Protein AF-A0A349DAU8-F1 (afdb_monomer)

pLDDT: mean 86.77, std 9.53, range [60.19, 97.56]

Mean predicted aligned error: 5.21 Å

Structure (mmCIF, N/CA/C/O backbone):
data_AF-A0A349DAU8-F1
#
_entry.id   AF-A0A349DAU8-F1
#
loop_
_atom_site.group_PDB
_atom_site.id
_atom_site.type_symbol
_atom_site.label_atom_id
_atom_site.label_alt_id
_atom_site.label_comp_id
_atom_site.label_asym_id
_atom_site.label_entity_id
_atom_site.label_seq_id
_atom_site.pdbx_PDB_ins_code
_atom_site.Cartn_x
_atom_site.Cartn_y
_atom_site.Cartn_z
_atom_site.occupancy
_atom_site.B_iso_or_equiv
_atom_site.auth_seq_id
_atom_site.auth_comp_id
_atom_site.auth_asym_id
_atom_site.auth_atom_id
_atom_site.pdbx_PDB_model_num
ATOM 1 N N . MET A 1 1 ? -14.181 -3.460 0.373 1.00 63.97 1 MET A N 1
ATOM 2 C CA . MET A 1 1 ? -14.172 -3.857 1.796 1.00 63.97 1 MET A CA 1
ATOM 3 C C . MET A 1 1 ? -12.817 -4.463 2.109 1.00 63.97 1 MET A C 1
ATOM 5 O O . MET A 1 1 ? -12.409 -5.384 1.406 1.00 63.97 1 MET A O 1
ATOM 9 N N . PHE A 1 2 ? -12.098 -3.890 3.074 1.00 71.19 2 PHE A N 1
ATOM 10 C CA . PHE A 1 2 ? -10.752 -4.326 3.444 1.00 71.19 2 PHE A CA 1
ATOM 11 C C . PHE A 1 2 ? -10.782 -5.752 3.996 1.00 71.19 2 PHE A C 1
ATOM 13 O O . PHE A 1 2 ? -11.627 -6.076 4.831 1.00 71.19 2 PHE A O 1
ATOM 20 N N . ASP A 1 3 ? -9.864 -6.600 3.541 1.00 71.50 3 ASP A N 1
ATOM 21 C CA . ASP A 1 3 ? -9.735 -7.955 4.073 1.00 71.50 3 ASP A CA 1
ATOM 22 C C . ASP A 1 3 ? -8.948 -7.920 5.391 1.00 71.50 3 ASP A C 1
ATOM 24 O O . ASP A 1 3 ? -7.720 -7.964 5.409 1.00 71.50 3 ASP A O 1
ATOM 28 N N . GLN A 1 4 ? -9.680 -7.770 6.498 1.00 68.06 4 GLN A N 1
ATOM 29 C CA . GLN A 1 4 ? -9.134 -7.646 7.856 1.00 68.06 4 GLN A CA 1
ATOM 30 C C . GLN A 1 4 ? -8.811 -9.001 8.510 1.00 68.06 4 GLN A C 1
ATOM 32 O O . GLN A 1 4 ? -8.240 -9.029 9.594 1.00 68.06 4 GLN A O 1
ATOM 37 N N . ASN A 1 5 ? -9.186 -10.126 7.885 1.00 67.81 5 ASN A N 1
ATOM 38 C CA . ASN A 1 5 ? -8.966 -11.475 8.430 1.00 67.81 5 ASN A CA 1
ATOM 39 C C . ASN A 1 5 ? -7.765 -12.184 7.784 1.00 67.81 5 ASN A C 1
ATOM 41 O O . ASN A 1 5 ? -7.524 -13.370 8.032 1.00 67.81 5 ASN A O 1
ATOM 45 N N . LYS A 1 6 ? -7.017 -11.474 6.936 1.00 76.56 6 LYS A N 1
ATOM 46 C CA . LYS A 1 6 ? -5.861 -12.004 6.225 1.00 76.56 6 LYS A CA 1
ATOM 47 C C . LYS A 1 6 ? -4.596 -11.816 7.052 1.00 76.56 6 LYS A C 1
ATOM 49 O O . LYS A 1 6 ? -4.278 -10.717 7.488 1.00 76.56 6 LYS A O 1
ATOM 54 N N . ASN A 1 7 ? -3.831 -12.892 7.228 1.00 78.56 7 ASN A N 1
ATOM 55 C CA . ASN A 1 7 ? -2.525 -12.805 7.872 1.00 78.56 7 ASN A CA 1
ATOM 56 C C . ASN A 1 7 ? -1.508 -12.208 6.888 1.00 78.56 7 ASN A C 1
ATOM 58 O O . ASN A 1 7 ? -1.092 -12.868 5.930 1.00 78.56 7 ASN A O 1
ATOM 62 N N . PHE A 1 8 ? -1.129 -10.949 7.102 1.00 82.00 8 PHE A N 1
ATOM 63 C CA . PHE A 1 8 ? -0.150 -10.279 6.256 1.00 82.00 8 PHE A CA 1
ATOM 64 C C . PHE A 1 8 ? 1.265 -10.761 6.576 1.00 82.00 8 PHE A C 1
ATOM 66 O O . PHE A 1 8 ? 1.772 -10.613 7.689 1.00 82.00 8 PHE A O 1
ATOM 73 N N . LYS A 1 9 ? 1.938 -11.318 5.567 1.00 79.38 9 LYS A N 1
ATOM 74 C CA . LYS A 1 9 ? 3.313 -11.796 5.704 1.00 79.38 9 LYS A CA 1
ATOM 75 C C . LYS A 1 9 ? 4.274 -10.613 5.838 1.00 79.38 9 LYS A C 1
ATOM 77 O O . LYS A 1 9 ? 4.378 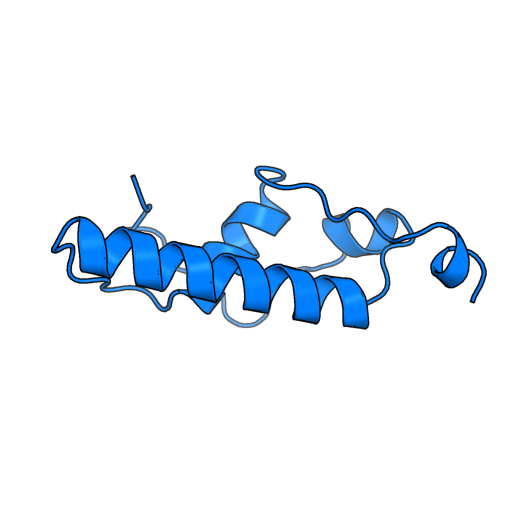-9.786 4.936 1.00 79.38 9 LYS A O 1
ATOM 82 N N . PHE A 1 10 ? 5.025 -10.563 6.937 1.00 74.94 10 PHE A N 1
ATOM 83 C CA . PHE A 1 10 ? 6.155 -9.643 7.072 1.00 74.94 10 PHE A CA 1
ATOM 84 C C . PHE A 1 10 ? 7.257 -10.052 6.084 1.00 74.94 10 PHE A C 1
ATOM 86 O O . PHE A 1 10 ? 7.711 -11.196 6.115 1.00 74.94 10 PHE A O 1
ATOM 93 N N . ASN A 1 11 ? 7.667 -9.124 5.213 1.00 82.06 11 ASN A N 1
ATOM 94 C CA . ASN A 1 11 ? 8.589 -9.360 4.092 1.00 82.06 11 ASN A CA 1
ATOM 95 C C . ASN A 1 11 ? 8.044 -10.370 3.051 1.00 82.06 11 ASN A C 1
ATOM 97 O O . ASN A 1 11 ? 8.533 -11.503 2.957 1.00 82.06 11 ASN A O 1
ATOM 101 N N . PRO A 1 12 ? 6.990 -9.998 2.299 1.00 86.88 12 PRO A N 1
ATOM 102 C CA . PRO A 1 12 ? 6.466 -10.834 1.225 1.00 86.88 12 PRO A CA 1
ATOM 103 C C . PRO A 1 12 ? 7.450 -10.902 0.051 1.00 86.88 12 PRO A C 1
ATOM 105 O O . PRO A 1 12 ? 8.362 -10.085 -0.065 1.00 86.88 12 PRO A O 1
ATOM 108 N N . ASP A 1 13 ? 7.259 -11.886 -0.826 1.00 88.00 13 ASP A N 1
ATOM 109 C CA . ASP A 1 13 ? 8.015 -11.926 -2.075 1.00 88.00 13 ASP A CA 1
ATOM 110 C C . ASP A 1 13 ? 7.576 -10.765 -2.977 1.00 88.00 13 ASP A C 1
ATOM 112 O O . ASP A 1 13 ? 6.386 -10.583 -3.227 1.00 88.00 13 ASP A O 1
ATOM 116 N N . LEU A 1 14 ? 8.547 -9.972 -3.429 1.00 87.19 14 LEU A N 1
ATOM 117 C CA . LEU A 1 14 ? 8.343 -8.791 -4.272 1.00 87.19 14 LEU A CA 1
ATOM 118 C C . LEU A 1 14 ? 8.704 -9.055 -5.739 1.00 87.19 14 LEU A C 1
ATOM 120 O O . LEU A 1 14 ? 8.600 -8.147 -6.565 1.00 87.19 14 L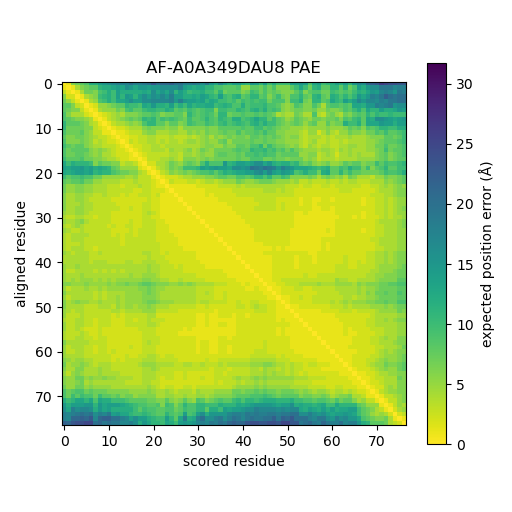EU A O 1
ATOM 124 N N . SER A 1 15 ? 9.156 -10.271 -6.064 1.00 84.75 15 SER A N 1
ATOM 125 C CA . SER A 1 15 ? 9.621 -10.643 -7.403 1.00 84.75 15 SER A CA 1
ATOM 126 C C . SER A 1 15 ? 8.574 -10.362 -8.485 1.00 84.75 15 SER A C 1
ATOM 128 O O . SER A 1 15 ? 8.920 -9.837 -9.542 1.00 84.75 15 SER A O 1
ATOM 130 N N . SER A 1 16 ? 7.294 -10.617 -8.194 1.00 82.12 16 SER A N 1
ATOM 131 C CA . SER A 1 16 ? 6.182 -10.389 -9.120 1.00 82.12 16 SER A CA 1
ATOM 132 C C . SER A 1 16 ? 6.075 -8.929 -9.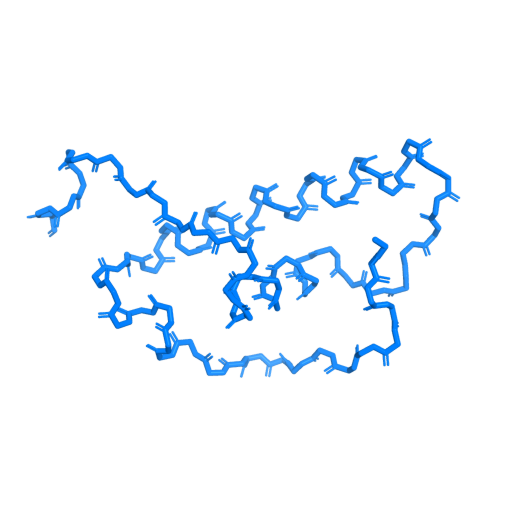560 1.00 82.12 16 SER A C 1
ATOM 134 O O . SER A 1 16 ? 5.975 -8.655 -10.751 1.00 82.12 16 SER A O 1
ATOM 136 N N . VAL A 1 17 ? 6.171 -7.983 -8.626 1.00 82.81 17 VAL A N 1
ATOM 137 C CA . VAL A 1 17 ? 6.001 -6.551 -8.917 1.00 82.81 17 VAL A CA 1
ATOM 138 C C . VAL A 1 17 ? 7.274 -5.941 -9.500 1.00 82.81 17 VAL A C 1
ATOM 140 O O . VAL A 1 17 ? 7.208 -5.123 -10.412 1.00 82.81 17 VAL A O 1
ATOM 143 N N . LEU A 1 18 ? 8.44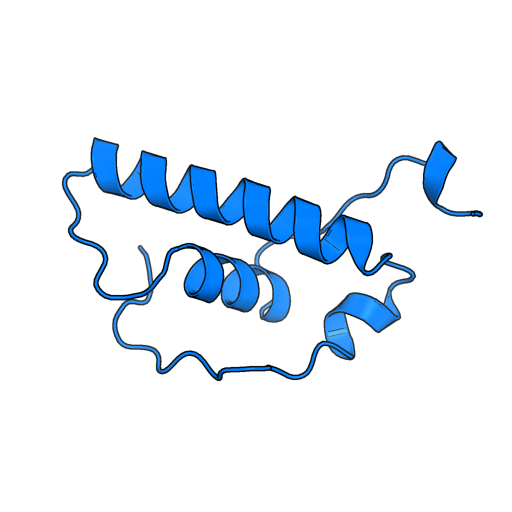6 -6.366 -9.024 1.00 82.62 18 LEU A N 1
ATOM 144 C CA . LEU A 1 18 ? 9.729 -5.850 -9.514 1.00 82.62 18 LEU A CA 1
ATOM 145 C C . LEU A 1 18 ? 10.095 -6.374 -10.911 1.00 82.62 18 LEU A C 1
ATOM 147 O O . LEU A 1 18 ? 10.926 -5.771 -11.585 1.00 82.62 18 LEU A O 1
ATOM 151 N N . SER A 1 19 ? 9.481 -7.472 -11.364 1.00 75.38 19 SER A N 1
ATOM 152 C CA . SER A 1 19 ? 9.735 -8.039 -12.695 1.00 75.38 19 SER A CA 1
ATOM 153 C C . SER A 1 19 ? 9.280 -7.144 -13.857 1.00 75.38 19 SER A C 1
ATOM 155 O O . SER A 1 19 ? 9.802 -7.272 -14.961 1.00 75.38 19 SER A O 1
ATOM 157 N N . ASN A 1 20 ? 8.388 -6.181 -13.607 1.00 70.88 20 ASN A N 1
ATOM 158 C CA . ASN A 1 20 ? 7.822 -5.284 -14.621 1.00 70.88 20 ASN A CA 1
ATOM 159 C C . ASN A 1 20 ? 8.630 -3.986 -14.819 1.00 70.88 20 ASN A C 1
ATOM 161 O O . ASN A 1 20 ? 8.048 -2.949 -15.117 1.00 70.88 20 ASN A O 1
ATOM 165 N N . HIS A 1 21 ? 9.950 -4.009 -14.603 1.00 74.00 21 HIS A N 1
ATOM 166 C CA . HIS A 1 21 ? 10.819 -2.817 -14.616 1.00 74.00 21 HIS A CA 1
ATOM 167 C C . HIS A 1 21 ? 10.457 -1.729 -13.587 1.00 74.00 21 HIS A C 1
ATOM 169 O O . HIS A 1 21 ? 11.023 -0.643 -13.616 1.00 74.00 21 HIS A O 1
ATOM 175 N N . ILE A 1 22 ? 9.571 -2.021 -12.630 1.00 83.31 22 ILE A N 1
ATOM 176 C CA . ILE A 1 22 ? 9.184 -1.061 -11.595 1.00 83.31 22 ILE A CA 1
ATOM 177 C C . ILE A 1 22 ? 10.340 -0.875 -10.614 1.00 83.31 22 ILE A C 1
ATOM 179 O O . ILE A 1 22 ? 10.840 -1.834 -10.011 1.00 83.31 22 ILE A O 1
ATOM 183 N N . SER A 1 23 ? 10.725 0.378 -10.380 1.00 87.94 23 SER A N 1
ATOM 184 C CA . SER A 1 23 ? 11.738 0.680 -9.379 1.00 87.94 23 SER A CA 1
ATOM 185 C C . SER A 1 23 ? 11.230 0.379 -7.962 1.00 87.94 23 SER A C 1
ATOM 187 O O . SER A 1 23 ? 10.071 0.601 -7.597 1.00 87.94 23 SER A O 1
ATOM 189 N N . ARG A 1 24 ? 12.138 -0.066 -7.084 1.00 89.50 24 ARG A N 1
ATOM 190 C CA . ARG A 1 24 ? 11.820 -0.256 -5.654 1.00 89.50 24 ARG A CA 1
ATOM 191 C C . ARG A 1 24 ? 11.307 1.028 -4.998 1.00 89.50 24 ARG A C 1
ATOM 193 O O . ARG A 1 24 ? 10.463 0.966 -4.108 1.00 89.50 24 ARG A O 1
ATOM 200 N N . TYR A 1 25 ? 11.806 2.183 -5.436 1.00 90.81 25 TYR A N 1
ATOM 201 C CA . TYR A 1 25 ? 11.355 3.482 -4.946 1.00 90.81 25 TYR A CA 1
ATOM 202 C C . TYR A 1 25 ? 9.894 3.744 -5.309 1.00 90.81 25 TYR A C 1
ATOM 204 O O . TYR A 1 25 ? 9.121 4.155 -4.440 1.00 90.81 25 TYR A O 1
ATOM 212 N N . SER A 1 26 ? 9.490 3.440 -6.542 1.00 91.25 26 SER A N 1
ATOM 213 C CA . SER A 1 26 ? 8.094 3.558 -6.962 1.00 91.25 26 SER A CA 1
ATOM 214 C C . SER A 1 26 ? 7.187 2.584 -6.236 1.00 91.25 26 SER A C 1
ATOM 216 O O . SER A 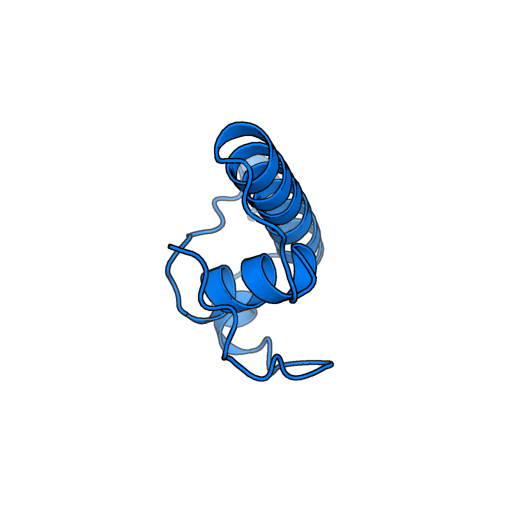1 26 ? 6.106 2.991 -5.818 1.00 91.25 26 SER A O 1
ATOM 218 N N . LEU A 1 27 ? 7.639 1.354 -5.974 1.00 92.19 27 LEU A N 1
ATOM 219 C CA . LEU A 1 27 ? 6.900 0.415 -5.127 1.00 92.19 27 LEU A CA 1
ATOM 220 C C . LEU A 1 27 ? 6.644 0.983 -3.725 1.00 92.19 27 LEU A C 1
ATOM 222 O O . LEU A 1 27 ? 5.503 0.992 -3.257 1.00 92.19 27 LEU A O 1
ATOM 226 N N . VAL A 1 28 ? 7.678 1.510 -3.067 1.00 93.56 28 VAL A N 1
ATOM 227 C CA . VAL A 1 28 ? 7.541 2.132 -1.740 1.00 93.56 28 VAL A CA 1
ATOM 228 C C . VAL A 1 28 ? 6.586 3.325 -1.795 1.00 93.56 28 VAL A C 1
ATOM 230 O O . VAL A 1 28 ? 5.694 3.448 -0.954 1.00 93.56 28 VAL A O 1
ATOM 233 N N . ARG A 1 29 ? 6.736 4.192 -2.801 1.00 94.62 29 ARG A N 1
ATOM 234 C CA . ARG A 1 29 ? 5.912 5.394 -2.957 1.00 94.62 29 ARG A CA 1
ATOM 235 C C . ARG A 1 29 ? 4.446 5.057 -3.234 1.00 94.62 29 ARG A C 1
ATOM 237 O O . ARG A 1 29 ? 3.572 5.659 -2.613 1.00 94.62 29 ARG A O 1
ATOM 244 N N . ALA A 1 30 ? 4.178 4.099 -4.118 1.00 94.38 30 ALA A N 1
ATOM 245 C CA . ALA A 1 30 ? 2.833 3.629 -4.433 1.00 94.38 30 ALA A CA 1
ATOM 246 C C . ALA A 1 30 ? 2.168 2.981 -3.213 1.00 94.38 30 ALA A C 1
ATOM 248 O O . ALA A 1 30 ? 1.042 3.338 -2.874 1.00 94.38 30 ALA A O 1
ATOM 249 N N . THR A 1 31 ? 2.899 2.125 -2.490 1.00 95.19 31 THR A N 1
ATOM 250 C CA . THR A 1 31 ? 2.415 1.505 -1.246 1.00 95.19 31 THR A CA 1
ATOM 251 C C . THR A 1 31 ? 2.055 2.568 -0.209 1.00 95.19 31 THR A C 1
ATOM 253 O O . THR A 1 31 ? 0.982 2.515 0.384 1.00 95.19 31 THR A O 1
ATOM 256 N N . ALA A 1 32 ? 2.912 3.576 -0.012 1.00 97.19 32 ALA A N 1
ATOM 257 C CA . ALA A 1 32 ? 2.649 4.662 0.931 1.00 97.19 32 ALA A CA 1
ATOM 258 C C . ALA A 1 32 ? 1.449 5.525 0.518 1.00 97.19 32 ALA A C 1
ATOM 260 O O . ALA A 1 32 ? 0.696 5.970 1.380 1.00 97.19 32 ALA A O 1
ATOM 261 N N . LYS A 1 33 ? 1.266 5.769 -0.786 1.00 96.56 33 LYS A N 1
ATOM 262 C CA . LYS A 1 33 ? 0.089 6.473 -1.305 1.00 96.56 33 LYS A CA 1
ATOM 263 C C . LYS A 1 33 ? -1.183 5.683 -0.992 1.00 96.56 33 LYS A C 1
ATOM 265 O O . LYS A 1 33 ? -2.062 6.217 -0.327 1.00 96.56 33 LYS A O 1
ATOM 270 N N . ARG A 1 34 ? -1.232 4.405 -1.378 1.00 96.31 34 ARG A N 1
ATOM 271 C CA . ARG A 1 34 ? -2.410 3.558 -1.159 1.00 96.31 34 ARG A CA 1
ATOM 272 C C . ARG A 1 34 ? -2.718 3.359 0.327 1.00 96.31 34 ARG A C 1
ATOM 274 O O . ARG A 1 34 ? -3.875 3.362 0.720 1.00 96.31 34 ARG A O 1
ATOM 281 N N . ALA A 1 35 ? -1.698 3.258 1.178 1.00 96.88 35 ALA A N 1
ATOM 282 C CA . ALA A 1 35 ? -1.887 3.161 2.624 1.00 96.88 35 ALA A CA 1
ATOM 283 C C . ALA A 1 35 ? -2.582 4.395 3.230 1.00 96.88 35 ALA A C 1
ATOM 285 O O . ALA A 1 35 ? -3.344 4.247 4.185 1.00 96.88 35 ALA A O 1
ATOM 286 N N . ARG A 1 36 ? -2.330 5.601 2.692 1.00 97.56 36 ARG A N 1
ATOM 287 C CA . ARG A 1 36 ? -3.040 6.819 3.117 1.00 97.56 36 ARG A CA 1
ATOM 288 C C . ARG A 1 36 ? -4.502 6.770 2.698 1.00 97.56 36 ARG A C 1
ATOM 290 O O . ARG A 1 36 ? -5.348 6.934 3.561 1.00 97.56 36 ARG A O 1
ATOM 297 N N . GLU A 1 37 ? -4.774 6.425 1.440 1.00 96.75 37 GLU A N 1
ATOM 298 C CA . GLU A 1 37 ? -6.145 6.275 0.925 1.00 96.75 37 GLU A CA 1
ATOM 299 C C . GLU A 1 37 ? -6.950 5.261 1.753 1.00 96.75 37 GLU A C 1
ATOM 301 O O . GLU A 1 37 ? -8.055 5.559 2.174 1.00 96.75 37 GLU A O 1
ATOM 306 N N . ILE A 1 38 ? -6.370 4.102 2.091 1.00 95.56 38 ILE A N 1
ATOM 307 C CA . ILE A 1 38 ? -7.013 3.103 2.968 1.00 95.56 38 ILE A CA 1
ATOM 308 C C . ILE A 1 38 ? -7.337 3.681 4.351 1.00 95.56 38 ILE A C 1
ATOM 310 O O . ILE A 1 38 ? -8.358 3.339 4.941 1.00 95.56 38 ILE A O 1
ATOM 314 N N . SER A 1 39 ? -6.444 4.511 4.894 1.00 95.88 39 SER A N 1
ATOM 315 C CA . SER A 1 39 ? -6.647 5.117 6.214 1.00 95.88 39 SER A CA 1
ATOM 316 C C . SER A 1 39 ? -7.762 6.161 6.173 1.00 95.88 39 SER A C 1
ATOM 318 O O . SER A 1 39 ? -8.602 6.166 7.064 1.00 95.88 39 SER A O 1
ATOM 320 N N . GLU A 1 40 ? -7.779 6.996 5.132 1.00 97.06 40 GLU A N 1
ATOM 321 C CA . GLU A 1 40 ? -8.806 8.016 4.891 1.00 97.06 40 GLU A CA 1
ATOM 322 C C . GLU A 1 40 ? -10.177 7.365 4.649 1.00 97.06 40 GLU A C 1
ATOM 324 O O . GLU A 1 40 ? -11.127 7.682 5.355 1.00 97.06 40 GLU A O 1
ATOM 329 N N . GLU A 1 41 ? -10.261 6.371 3.755 1.00 95.88 41 GLU A N 1
ATOM 330 C CA . GLU A 1 41 ? -11.479 5.584 3.493 1.00 95.88 41 GLU A CA 1
ATOM 331 C C . GLU A 1 41 ? -12.029 4.955 4.788 1.00 95.88 41 GLU A C 1
ATOM 333 O O . GLU A 1 41 ? -13.226 5.003 5.061 1.00 95.88 41 GLU A O 1
ATOM 338 N N . ALA A 1 42 ? -11.159 4.379 5.625 1.00 95.06 42 ALA A N 1
ATOM 339 C CA . ALA A 1 42 ? -11.581 3.774 6.884 1.00 95.06 42 ALA A CA 1
ATOM 340 C C . ALA A 1 42 ? -12.059 4.804 7.917 1.00 95.06 42 ALA A C 1
ATOM 342 O O . ALA A 1 42 ? -12.989 4.518 8.671 1.00 95.06 42 ALA A O 1
ATOM 343 N N . GLU A 1 43 ? -11.440 5.983 7.965 1.00 95.19 43 GLU A N 1
ATOM 344 C CA . GLU A 1 43 ? -11.859 7.076 8.843 1.00 95.19 43 GLU A CA 1
ATOM 345 C C . GLU A 1 43 ? -13.224 7.637 8.421 1.00 95.19 43 GLU A C 1
ATOM 347 O O . GLU A 1 43 ? -14.108 7.782 9.268 1.00 95.19 43 GLU A O 1
ATOM 352 N N . GLU A 1 44 ? -13.420 7.878 7.122 1.00 96.44 44 GLU A N 1
ATOM 353 C CA . GLU A 1 44 ? -14.681 8.363 6.547 1.00 96.44 44 GLU A CA 1
ATOM 354 C C . GLU A 1 44 ? -15.838 7.383 6.782 1.00 96.44 44 GLU A C 1
ATOM 356 O O . GLU A 1 44 ? -16.935 7.793 7.170 1.00 96.44 44 GLU A O 1
ATOM 361 N N . ASP A 1 45 ? -15.578 6.083 6.627 1.00 95.06 45 ASP A N 1
ATOM 362 C CA . ASP A 1 45 ? -16.571 5.025 6.828 1.00 95.06 45 ASP A CA 1
ATOM 363 C C . ASP A 1 45 ? -16.754 4.630 8.312 1.00 95.06 45 ASP A C 1
ATOM 365 O O . ASP A 1 45 ? -17.605 3.795 8.640 1.00 95.06 45 ASP A O 1
ATOM 369 N N . GLY A 1 46 ? -15.958 5.192 9.232 1.00 94.31 46 GLY A N 1
ATOM 370 C 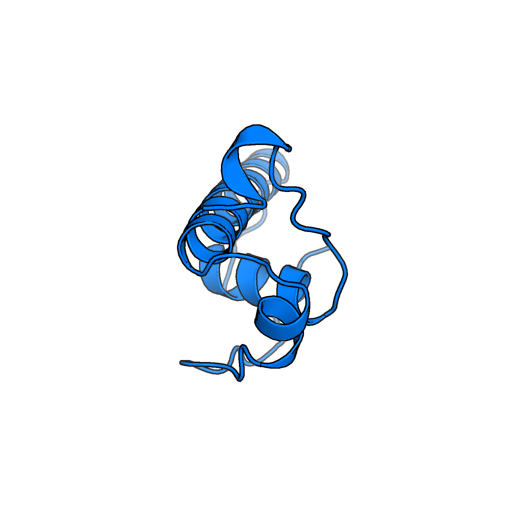CA . GLY A 1 46 ? -15.980 4.847 10.659 1.00 94.31 46 GLY A CA 1
ATOM 371 C C . GLY A 1 46 ? -15.526 3.411 10.961 1.00 94.31 46 GLY A C 1
ATOM 372 O O . GLY A 1 46 ? -15.940 2.813 11.960 1.00 94.31 46 GLY A O 1
ATOM 373 N N . ILE A 1 47 ? -14.694 2.833 10.095 1.00 93.75 47 ILE A N 1
ATOM 374 C CA . ILE A 1 47 ? -14.182 1.466 10.189 1.00 93.75 47 ILE A CA 1
ATOM 375 C C . ILE A 1 47 ? -12.908 1.448 11.040 1.00 93.75 47 ILE A C 1
ATOM 377 O O . ILE A 1 47 ? -11.902 2.075 10.718 1.00 93.75 47 ILE A O 1
ATOM 381 N N . ILE A 1 48 ? -12.901 0.637 12.099 1.00 91.44 48 ILE A N 1
ATOM 382 C CA . ILE A 1 48 ? -11.679 0.364 12.864 1.00 91.44 48 ILE A CA 1
ATOM 383 C C . ILE A 1 48 ? -10.843 -0.668 12.102 1.00 91.44 48 ILE A C 1
ATOM 385 O O . ILE A 1 48 ? -11.234 -1.830 11.977 1.00 91.44 48 ILE A O 1
ATOM 389 N N . LEU A 1 49 ? -9.676 -0.249 11.616 1.00 90.81 49 LEU A N 1
ATOM 390 C CA . LEU A 1 49 ? -8.703 -1.142 10.990 1.00 90.81 49 LEU A CA 1
ATOM 391 C C . LEU A 1 49 ? -7.979 -1.967 12.062 1.00 90.81 49 LEU A C 1
ATOM 393 O O . LEU A 1 49 ? -7.369 -1.417 12.979 1.00 90.81 49 LEU A O 1
ATOM 397 N N . VAL A 1 50 ? -8.032 -3.293 11.931 1.00 91.56 50 VAL A N 1
ATOM 398 C CA . VAL A 1 50 ? -7.250 -4.230 12.755 1.00 91.56 50 VAL A CA 1
ATOM 399 C C . VAL A 1 50 ? -5.842 -4.356 12.183 1.00 91.56 50 VAL A C 1
ATOM 401 O O . VAL A 1 50 ? -4.851 -4.382 12.913 1.00 91.56 50 VAL A O 1
ATOM 404 N N . GLU A 1 51 ? -5.764 -4.399 10.857 1.00 91.06 51 GLU A N 1
ATOM 405 C CA . GLU A 1 51 ? -4.528 -4.580 10.119 1.00 91.06 51 GLU A CA 1
ATOM 406 C C . GLU A 1 51 ? -3.925 -3.244 9.695 1.00 91.06 51 GLU A C 1
ATOM 408 O O . GLU A 1 51 ? -4.618 -2.254 9.447 1.00 91.06 51 GLU A O 1
ATOM 413 N N . LYS A 1 52 ? -2.591 -3.201 9.611 1.00 91.88 52 LYS A N 1
ATOM 414 C CA . LYS A 1 52 ? -1.890 -1.958 9.272 1.00 91.88 52 LYS A CA 1
ATOM 415 C C . LYS A 1 52 ? -2.230 -1.558 7.829 1.00 91.88 52 LYS A C 1
ATOM 417 O O . LYS A 1 52 ? -2.036 -2.385 6.935 1.00 91.88 52 LYS A O 1
ATOM 422 N N . PRO A 1 53 ? -2.587 -0.288 7.556 1.00 94.56 53 PRO A N 1
ATOM 423 C CA . PRO A 1 53 ? -2.897 0.183 6.202 1.00 94.56 53 PRO A CA 1
ATOM 424 C C . PRO A 1 53 ? -1.799 -0.130 5.180 1.00 94.56 53 PRO A C 1
ATOM 426 O O . PRO A 1 53 ? -2.077 -0.479 4.040 1.00 94.56 53 PRO A O 1
ATOM 429 N N . VAL A 1 54 ? -0.533 -0.069 5.606 1.00 94.62 54 VAL A N 1
ATOM 430 C CA . VAL A 1 54 ? 0.632 -0.403 4.770 1.00 94.62 54 VAL A CA 1
ATOM 431 C C . VAL A 1 54 ? 0.661 -1.883 4.382 1.00 94.62 54 VAL A C 1
ATOM 433 O O . VAL A 1 54 ? 1.011 -2.205 3.250 1.00 94.62 54 VAL A O 1
ATOM 436 N N . SER A 1 55 ? 0.283 -2.782 5.294 1.00 93.38 55 SER A N 1
ATOM 437 C CA . SER A 1 55 ? 0.207 -4.219 5.012 1.00 93.38 55 SER A CA 1
ATOM 438 C C . SER A 1 55 ? -0.899 -4.519 4.004 1.00 93.38 55 SER A C 1
ATOM 440 O O . SER A 1 55 ? -0.666 -5.253 3.046 1.00 93.38 55 SER A O 1
ATOM 442 N N . ILE A 1 56 ? -2.065 -3.891 4.191 1.00 93.56 56 ILE A N 1
ATOM 443 C CA . ILE A 1 56 ? -3.205 -3.995 3.276 1.00 93.56 56 ILE A CA 1
ATOM 444 C C . ILE A 1 56 ? -2.793 -3.477 1.893 1.00 93.56 56 ILE A C 1
ATOM 446 O O . ILE A 1 56 ? -2.885 -4.215 0.919 1.00 93.56 56 ILE A O 1
ATOM 450 N N . ALA A 1 57 ? -2.246 -2.261 1.809 1.00 94.56 57 ALA A N 1
ATOM 451 C CA . ALA A 1 57 ? -1.798 -1.653 0.556 1.00 94.56 57 ALA A CA 1
ATOM 452 C C . ALA A 1 57 ? -0.804 -2.534 -0.214 1.00 94.56 57 ALA A C 1
ATOM 454 O O . ALA A 1 57 ? -0.951 -2.735 -1.419 1.00 94.56 57 ALA A O 1
ATOM 455 N N . LEU A 1 58 ? 0.208 -3.064 0.479 1.00 92.44 58 LEU A N 1
ATOM 456 C CA . LEU A 1 58 ? 1.229 -3.902 -0.142 1.00 92.44 58 LEU A CA 1
ATOM 457 C C . LEU A 1 58 ? 0.626 -5.195 -0.703 1.00 92.44 58 LEU A C 1
ATOM 459 O O . LEU A 1 58 ? 0.956 -5.591 -1.816 1.00 92.44 58 LEU A O 1
ATOM 463 N N . ASP A 1 59 ? -0.285 -5.833 0.027 1.00 91.75 59 ASP A N 1
ATOM 464 C CA . ASP A 1 59 ? -0.993 -7.019 -0.455 1.00 91.75 59 ASP A CA 1
ATOM 465 C C . ASP A 1 59 ? -1.915 -6.710 -1.641 1.00 91.75 59 ASP A C 1
ATOM 467 O O . ASP A 1 59 ? -1.974 -7.494 -2.585 1.00 91.75 59 ASP A O 1
ATOM 471 N N . GLU A 1 60 ? -2.612 -5.571 -1.642 1.00 92.44 60 GLU A N 1
ATOM 472 C CA . GLU A 1 60 ? -3.439 -5.163 -2.782 1.00 92.44 60 GLU A CA 1
ATOM 473 C C . GLU A 1 60 ? -2.596 -4.999 -4.054 1.00 92.44 60 GLU A C 1
ATOM 475 O O . GLU A 1 60 ? -2.996 -5.472 -5.119 1.00 92.44 60 GLU A O 1
ATOM 480 N N . ILE A 1 61 ? -1.405 -4.407 -3.933 1.00 91.75 61 ILE A N 1
ATOM 481 C CA . ILE A 1 61 ? -0.448 -4.268 -5.038 1.00 91.75 61 ILE A CA 1
ATOM 482 C C . ILE A 1 61 ? 0.070 -5.643 -5.488 1.00 91.75 61 ILE A C 1
ATOM 484 O O . ILE A 1 61 ? 0.049 -5.947 -6.677 1.00 91.75 61 ILE A O 1
ATOM 488 N N . LEU A 1 62 ? 0.483 -6.510 -4.557 1.00 89.50 62 LEU A N 1
ATOM 489 C CA . LEU A 1 62 ? 1.008 -7.846 -4.878 1.00 89.50 62 LEU A CA 1
ATOM 490 C C . LEU A 1 62 ? -0.036 -8.770 -5.524 1.00 89.50 62 LEU A C 1
ATOM 492 O O . LEU A 1 62 ? 0.325 -9.644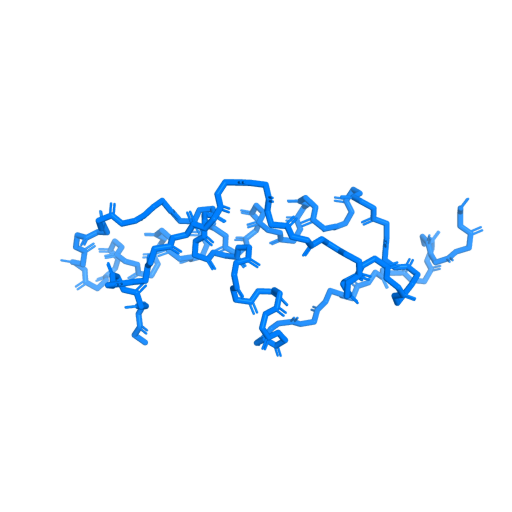 -6.310 1.00 89.50 62 LEU A O 1
ATOM 496 N N . ASN A 1 63 ? -1.320 -8.570 -5.216 1.00 89.12 63 ASN A N 1
ATOM 497 C CA . ASN A 1 63 ? -2.436 -9.290 -5.832 1.00 89.12 63 ASN A CA 1
ATOM 498 C C . ASN A 1 63 ? -2.959 -8.614 -7.114 1.00 89.12 63 ASN A C 1
ATOM 500 O O . ASN A 1 63 ? -4.057 -8.942 -7.563 1.00 89.12 63 ASN A O 1
ATOM 504 N N . ASN A 1 64 ? -2.199 -7.683 -7.705 1.00 87.88 64 ASN A N 1
ATOM 505 C CA . ASN A 1 64 ? -2.534 -6.972 -8.944 1.00 87.88 64 ASN A CA 1
ATOM 506 C C . ASN A 1 64 ? -3.874 -6.210 -8.897 1.00 87.88 64 ASN A C 1
ATOM 508 O O . ASN A 1 64 ? -4.513 -6.019 -9.930 1.00 87.88 64 ASN A O 1
ATOM 512 N N . LYS A 1 65 ? -4.324 -5.763 -7.713 1.00 90.94 65 LYS A N 1
ATOM 513 C CA . LYS A 1 65 ? -5.499 -4.875 -7.615 1.00 90.94 65 LYS A CA 1
ATOM 514 C C . LYS A 1 65 ? -5.182 -3.451 -8.074 1.00 90.94 65 LYS A C 1
ATOM 516 O O . LYS A 1 65 ? -6.092 -2.723 -8.452 1.00 90.94 65 LYS A O 1
ATOM 521 N N . TYR A 1 66 ? -3.906 -3.071 -8.027 1.00 89.88 66 TYR A N 1
ATOM 522 C CA . TYR A 1 66 ? -3.402 -1.774 -8.464 1.00 89.88 66 TYR A CA 1
ATOM 523 C C . TYR A 1 66 ? -2.164 -1.951 -9.334 1.00 89.88 66 TYR A C 1
ATOM 525 O O . TYR A 1 66 ? -1.328 -2.814 -9.068 1.00 89.88 66 TYR A O 1
ATOM 533 N N . GLU A 1 67 ? -2.036 -1.086 -10.333 1.00 88.62 67 GLU A N 1
ATOM 534 C CA . GLU A 1 67 ? -0.864 -0.993 -11.195 1.00 88.62 67 GLU A CA 1
ATOM 535 C C . GLU A 1 67 ? -0.050 0.253 -10.836 1.00 88.62 67 GLU A C 1
ATOM 537 O O . GLU A 1 67 ? -0.595 1.339 -10.615 1.00 88.62 67 GLU A O 1
ATOM 542 N N . ILE A 1 68 ? 1.271 0.098 -10.763 1.00 90.44 68 ILE A N 1
ATOM 543 C CA . ILE A 1 68 ? 2.190 1.211 -10.533 1.00 90.44 68 ILE A CA 1
ATOM 544 C C . ILE A 1 68 ? 2.624 1.736 -11.893 1.00 90.44 68 ILE A C 1
ATOM 546 O O . ILE A 1 68 ? 3.376 1.078 -12.604 1.00 90.44 68 ILE A O 1
ATOM 550 N N . VAL A 1 69 ? 2.173 2.942 -12.225 1.00 88.62 69 VAL A N 1
ATOM 551 C CA . VAL A 1 69 ? 2.563 3.624 -13.458 1.00 88.62 69 VAL A CA 1
ATOM 552 C C . VAL A 1 69 ? 3.645 4.646 -13.135 1.00 88.62 69 VAL A C 1
ATOM 554 O O . VAL A 1 69 ? 3.397 5.641 -12.449 1.00 88.62 69 VAL A O 1
ATOM 557 N N . GLU A 1 70 ? 4.857 4.388 -13.616 1.00 84.81 70 GLU A N 1
ATOM 558 C CA . GLU A 1 70 ? 5.954 5.352 -13.574 1.00 84.81 70 GLU A CA 1
ATOM 559 C C . GLU A 1 70 ? 5.847 6.328 -14.761 1.00 84.81 70 GLU A C 1
ATOM 561 O O . GLU A 1 70 ? 5.468 5.913 -15.863 1.00 84.81 70 GLU A O 1
ATOM 566 N N . PRO A 1 71 ? 6.154 7.623 -14.563 1.00 84.81 71 PRO A N 1
ATOM 567 C CA . PRO A 1 71 ? 6.249 8.574 -15.665 1.00 84.81 71 PRO A CA 1
ATOM 568 C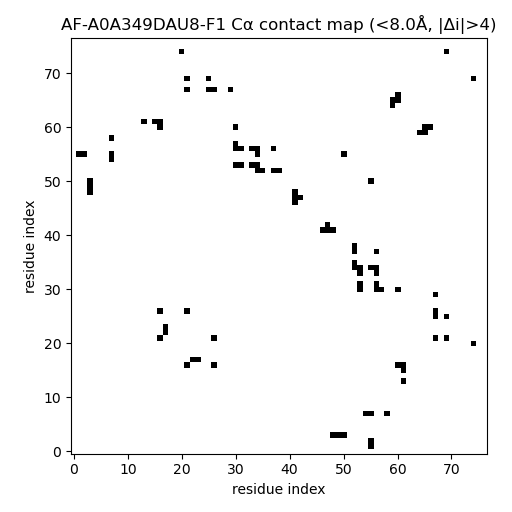 C . PRO A 1 71 ? 7.414 8.201 -16.588 1.00 84.81 71 PRO A C 1
ATOM 570 O O . PRO A 1 71 ? 8.418 7.646 -16.138 1.00 84.81 71 PRO A O 1
ATOM 573 N N . ASP A 1 72 ? 7.293 8.534 -17.875 1.00 81.25 72 ASP A N 1
ATOM 574 C CA . ASP A 1 72 ? 8.278 8.154 -18.899 1.00 81.25 72 ASP A CA 1
ATOM 575 C C . ASP A 1 72 ? 9.693 8.665 -18.586 1.00 81.25 72 ASP A C 1
ATOM 577 O O . ASP A 1 72 ? 10.674 8.006 -18.902 1.00 81.25 72 ASP A O 1
ATOM 581 N N . GLU A 1 73 ? 9.797 9.782 -17.866 1.00 79.56 73 GLU A N 1
ATOM 582 C CA . GLU A 1 73 ? 11.053 10.390 -17.408 1.00 79.56 73 GLU A CA 1
ATOM 583 C C . GLU A 1 73 ? 11.897 9.471 -16.504 1.00 79.56 73 GLU A C 1
ATOM 585 O O . GLU A 1 73 ? 13.094 9.703 -16.350 1.00 79.56 73 GLU A O 1
ATOM 590 N N . ILE A 1 74 ? 11.278 8.463 -15.873 1.00 72.50 74 ILE A N 1
ATOM 591 C CA . ILE A 1 74 ? 11.917 7.575 -14.888 1.00 72.50 74 ILE A CA 1
ATOM 592 C C . ILE A 1 74 ? 12.115 6.152 -15.439 1.00 72.50 74 ILE A C 1
ATOM 594 O O . ILE A 1 74 ? 12.905 5.398 -14.882 1.00 72.50 74 ILE A O 1
ATOM 598 N N . LYS A 1 75 ? 11.462 5.789 -16.552 1.00 65.38 75 LYS A N 1
ATOM 599 C CA . LYS A 1 75 ? 11.485 4.417 -17.100 1.00 65.38 75 LYS A CA 1
ATOM 600 C C . LYS A 1 75 ? 12.862 3.955 -17.597 1.00 65.38 75 LYS A C 1
ATOM 602 O O . LYS A 1 75 ? 13.095 2.752 -17.657 1.00 65.38 75 LYS A O 1
ATOM 607 N N . ASP A 1 76 ? 13.752 4.894 -17.915 1.00 62.84 76 ASP A N 1
ATOM 608 C CA . ASP A 1 76 ? 15.076 4.635 -18.500 1.00 62.84 76 ASP A CA 1
ATOM 609 C C . ASP A 1 76 ? 16.258 5.018 -17.575 1.00 62.84 76 ASP A C 1
ATOM 611 O O . ASP A 1 76 ? 17.406 5.058 -18.029 1.00 62.84 76 ASP A O 1
ATOM 615 N N . LEU A 1 77 ? 15.995 5.334 -16.296 1.00 60.19 77 LEU A N 1
ATOM 616 C CA . LEU A 1 77 ? 17.019 5.625 -15.271 1.00 60.19 77 LEU A CA 1
ATOM 617 C C . LEU A 1 77 ? 17.567 4.346 -14.620 1.00 60.19 77 LEU A C 1
ATOM 619 O O . LEU A 1 77 ? 18.801 4.298 -14.402 1.00 60.19 77 LEU A O 1
#

Foldseek 3Di:
DQPQVDDQDDDDDCCQQVVVLDDPVLLVVQLVVQLVVVVVVCVVVVHDRPDRSSSSSNVCVVVVVDDRDDDPVPSVD

Secondary structure (DSSP, 8-state):
---TTS-PPSS---HHHHTTT--HHHHHHHHH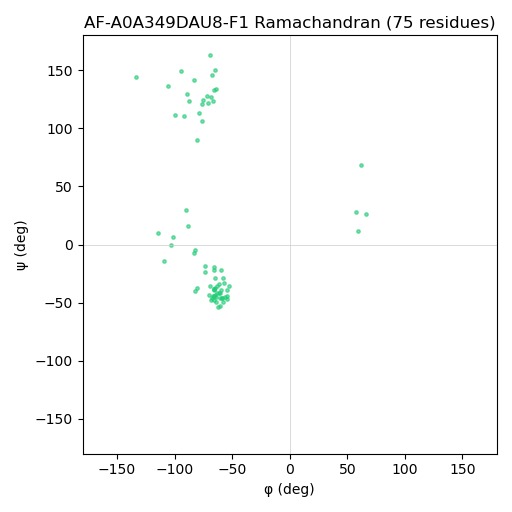HHHHHHHHHHHHTT---SS-HHHHHHHHHHTTSS-----GGGTT-

Nearest PDB structures (foldseek):
  7f75-assembly1_E  TM=6.170E-01  e=3.586E-01  Bacillus subtilis

Solvent-accessible surface area (backbone atoms only — not comparable to full-atom values): 4915 Å² total; per-residue (Å²): 133,84,78,68,87,63,85,74,67,82,85,63,89,55,63,79,63,48,69,71,78,47,50,70,65,54,52,54,51,51,28,56,52,44,16,48,53,50,48,51,54,26,60,76,71,70,50,84,73,84,56,58,41,54,55,52,27,43,50,40,42,74,69,64,74,50,83,88,80,78,58,79,89,60,76,84,114

Sequence (77 aa):
MFDQNKNFKFNPDLSSVLSNHISRYSLVRATAKRAREISEEAEEDGIILVEKPVSIALDEILNNKYEIVEPDEIKDL

Radius of gyration: 13.42 Å; Cα contacts (8 Å, |Δi|>4): 50; chains: 1; bounding box: 34×23×32 Å